Protein AF-0000000077181095 (afdb_homodimer)

pLDDT: mean 89.15, std 12.85, range [38.28, 97.62]

Secondary structure (DSSP, 8-state):
-HHHHHHHHHHHHHHHHHHHSPSSPPHHHHHHHHHHHHSS---TTTTT-SSHHHHHHHHT-GGGT--/-HHHHHHHHHHHHHHHHHHHSPSSPPHHHHHHHHHHHHSS---TTTTT-SSHHHHHHHTT-GGGT--

Foldseek 3Di:
DVLVVLLVVLLVLLLVVLVVDDPPDDPVVSQVVCCVVVVDGNPQVSNPHDDPVRSCVVSVRNPPHYD/DVLVVLLVVLLVLLLVVLVVDDPPDDPVCSQVVCCVVVVDGNPQVSNPHDDPVRSVVVSVRNPPHDD

Organism: Drosophila simulans (NCBI:txid7240)

InterPro domains:
  IPR025605 OST-HTH/LOTUS domain [PF12872] (10-62)
  IPR041966 LOTUS-like domain [G3DSA:3.30.420.610] (1-64)

Structure (mmCIF, N/CA/C/O backbone):
data_AF-0000000077181095-model_v1
#
loop_
_entity.id
_entity.type
_entity.pdbx_description
1 polymer GD15702
#
loop_
_atom_site.group_PDB
_atom_site.id
_atom_site.type_symbol
_atom_site.label_atom_id
_atom_site.label_alt_id
_atom_site.label_comp_id
_atom_site.label_asym_id
_atom_site.label_entity_id
_atom_site.label_seq_id
_atom_site.pdbx_PDB_ins_code
_atom_site.Cartn_x
_atom_site.Cartn_y
_atom_site.Cartn_z
_atom_site.occupancy
_atom_site.B_iso_or_equiv
_atom_site.auth_seq_id
_atom_site.auth_comp_id
_atom_site.auth_asym_id
_atom_site.auth_atom_id
_atom_site.pdbx_PDB_model_num
ATOM 1 N N . MET A 1 1 ? 16.734 13.875 -3.268 1 67.94 1 MET A N 1
ATOM 2 C CA . MET A 1 1 ? 16.359 12.562 -3.77 1 67.94 1 MET A CA 1
ATOM 3 C C . MET A 1 1 ? 15.625 11.758 -2.701 1 67.94 1 MET A C 1
ATOM 5 O O . MET A 1 1 ? 14.672 11.039 -3.004 1 67.94 1 MET A O 1
ATOM 9 N N . GLU A 1 2 ? 15.891 12.094 -1.433 1 83.94 2 GLU A N 1
ATOM 10 C CA . GLU A 1 2 ? 15.312 11.375 -0.3 1 83.94 2 GLU A CA 1
ATOM 11 C C . GLU A 1 2 ? 13.852 11.75 -0.101 1 83.94 2 GLU A C 1
ATOM 13 O O . GLU A 1 2 ? 13 10.875 0.077 1 83.94 2 GLU A O 1
ATOM 18 N N . LYS A 1 3 ? 13.625 13.094 -0.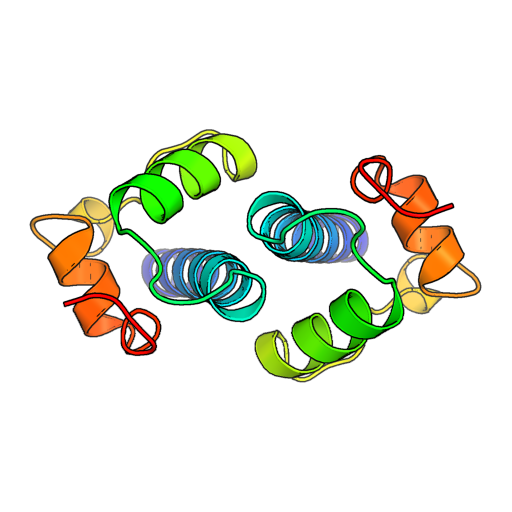422 1 89.56 3 LYS A N 1
ATOM 19 C CA . LYS A 1 3 ? 12.258 13.555 -0.204 1 89.56 3 LYS A CA 1
ATOM 20 C C . LYS A 1 3 ? 11.305 12.969 -1.238 1 89.56 3 LYS A C 1
ATOM 22 O O . LYS A 1 3 ? 10.18 12.602 -0.908 1 89.56 3 LYS A O 1
ATOM 27 N N . GLN A 1 4 ? 11.75 12.836 -2.508 1 92.38 4 GLN A N 1
ATOM 28 C CA . GLN A 1 4 ? 10.922 12.289 -3.58 1 92.38 4 GLN A CA 1
ATOM 29 C C . GLN A 1 4 ? 10.633 10.812 -3.352 1 92.38 4 GLN A C 1
ATOM 31 O O . GLN A 1 4 ? 9.539 10.328 -3.656 1 92.38 4 GLN A O 1
ATOM 36 N N . GLU A 1 5 ? 11.656 10.125 -2.787 1 93.5 5 GLU A N 1
ATOM 37 C CA . GLU A 1 5 ? 11.469 8.711 -2.486 1 93.5 5 GLU A CA 1
ATOM 38 C C . GLU A 1 5 ? 10.445 8.516 -1.371 1 93.5 5 GLU A C 1
ATOM 40 O O . GLU A 1 5 ? 9.609 7.609 -1.438 1 93.5 5 GLU A O 1
ATOM 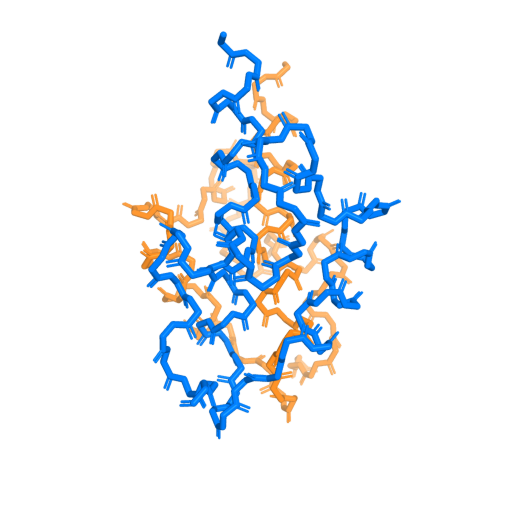45 N N . VAL A 1 6 ? 10.516 9.43 -0.385 1 94.62 6 VAL A N 1
ATOM 46 C CA . VAL A 1 6 ? 9.578 9.359 0.733 1 94.62 6 VAL A CA 1
ATOM 47 C C . VAL A 1 6 ? 8.164 9.648 0.241 1 94.62 6 VA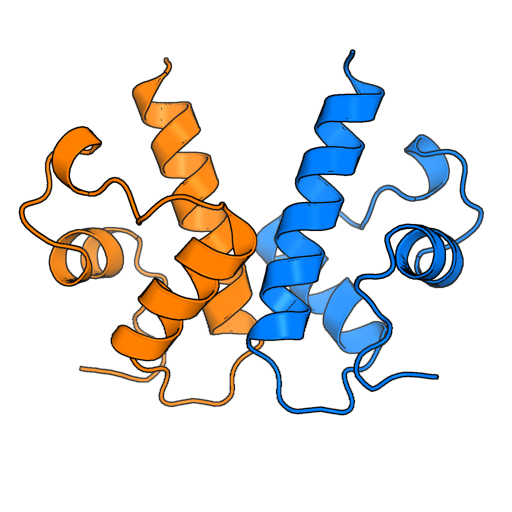L A C 1
ATOM 49 O O . VAL A 1 6 ? 7.223 8.922 0.57 1 94.62 6 VAL A O 1
ATOM 52 N N . LEU A 1 7 ? 8.016 10.688 -0.535 1 93.75 7 LEU A N 1
ATOM 53 C CA . LEU A 1 7 ? 6.707 11.039 -1.079 1 93.75 7 LEU A CA 1
ATOM 54 C C . LEU A 1 7 ? 6.141 9.898 -1.92 1 93.75 7 LEU A C 1
ATOM 56 O O . LEU A 1 7 ? 4.945 9.602 -1.846 1 93.75 7 LEU A O 1
ATOM 60 N N . GLY A 1 8 ? 7.031 9.266 -2.736 1 93.19 8 GLY A N 1
ATOM 61 C CA . GLY A 1 8 ? 6.609 8.133 -3.543 1 93.19 8 GLY A CA 1
ATOM 62 C C . GLY A 1 8 ? 6.105 6.965 -2.713 1 93.19 8 GLY A C 1
ATOM 63 O O . GLY A 1 8 ? 5.09 6.352 -3.051 1 93.19 8 GLY A O 1
ATOM 64 N N . ASN A 1 9 ? 6.82 6.734 -1.666 1 94 9 ASN A N 1
ATOM 65 C CA . ASN A 1 9 ? 6.406 5.652 -0.777 1 94 9 ASN A CA 1
ATOM 66 C C . ASN A 1 9 ? 5.07 5.957 -0.105 1 94 9 ASN A C 1
ATOM 68 O O . ASN A 1 9 ? 4.184 5.102 -0.058 1 94 9 ASN A O 1
ATOM 72 N N . VAL A 1 10 ? 4.883 7.137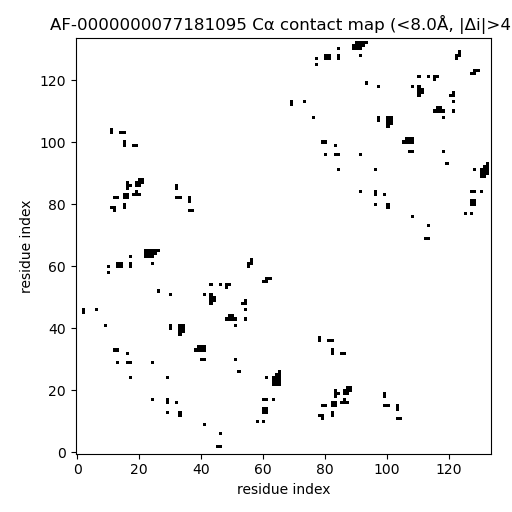 0.384 1 95.69 10 VAL A N 1
ATOM 73 C CA . VAL A 1 10 ? 3.641 7.547 1.029 1 95.69 10 VAL A CA 1
ATOM 74 C C . VAL A 1 10 ? 2.484 7.441 0.037 1 95.69 10 VAL A C 1
ATOM 76 O O . VAL A 1 10 ? 1.438 6.867 0.351 1 95.69 10 VAL A O 1
ATOM 79 N N . ALA A 1 11 ? 2.656 7.945 -1.13 1 93.44 11 ALA A N 1
ATOM 80 C CA . ALA A 1 11 ? 1.611 7.953 -2.15 1 93.44 11 ALA A CA 1
ATOM 81 C C . ALA A 1 11 ? 1.163 6.535 -2.488 1 93.44 11 ALA A C 1
ATOM 83 O O . ALA A 1 11 ? -0.035 6.266 -2.605 1 93.44 11 ALA A O 1
ATOM 84 N N . LYS A 1 12 ? 2.115 5.699 -2.586 1 93.94 12 LYS A N 1
ATOM 85 C CA . LYS A 1 12 ? 1.826 4.316 -2.963 1 93.94 12 LYS A CA 1
ATOM 86 C C . LYS A 1 12 ? 1.013 3.613 -1.882 1 93.94 12 LYS A C 1
ATOM 88 O O . LYS A 1 12 ? 0.018 2.947 -2.18 1 93.94 12 LYS A O 1
ATOM 93 N N . VAL A 1 13 ? 1.422 3.719 -0.679 1 95.81 13 VAL A N 1
ATOM 94 C CA . VAL A 1 13 ? 0.736 3.064 0.432 1 95.81 13 VAL A CA 1
ATOM 95 C C . VAL A 1 13 ? -0.674 3.633 0.574 1 95.81 13 VAL A C 1
ATOM 97 O O . VAL A 1 13 ? -1.645 2.881 0.691 1 95.81 13 VAL A O 1
ATOM 100 N N . VAL A 1 14 ? -0.779 4.941 0.494 1 95.25 14 VAL A N 1
ATOM 101 C CA . VAL A 1 14 ? -2.07 5.609 0.628 1 95.25 14 VAL A CA 1
ATOM 102 C C . VAL A 1 14 ? -2.986 5.199 -0.523 1 95.25 14 VAL A C 1
ATOM 104 O O . VAL A 1 14 ? -4.164 4.902 -0.312 1 95.25 14 VAL A O 1
ATOM 107 N N . ARG A 1 15 ? -2.453 5.09 -1.677 1 93.88 15 ARG A N 1
ATOM 108 C CA . ARG A 1 15 ? -3.236 4.656 -2.83 1 93.88 15 ARG A CA 1
ATOM 109 C C . ARG A 1 15 ? -3.762 3.238 -2.633 1 93.88 15 ARG A C 1
ATOM 111 O O . ARG A 1 15 ? -4.906 2.941 -2.975 1 93.88 15 ARG A O 1
ATOM 118 N N . ALA A 1 16 ? -2.9 2.402 -2.156 1 95.12 16 ALA A N 1
ATOM 119 C CA . ALA A 1 16 ? -3.307 1.021 -1.917 1 95.12 16 ALA A CA 1
ATOM 120 C C . ALA A 1 16 ? -4.438 0.952 -0.894 1 95.12 16 ALA A C 1
ATOM 122 O O . ALA A 1 16 ? -5.414 0.222 -1.087 1 95.12 16 ALA A O 1
ATOM 123 N N . LEU A 1 17 ? -4.387 1.785 0.2 1 95.75 17 LEU A N 1
ATOM 124 C CA . LEU A 1 17 ? -5.41 1.824 1.238 1 95.75 17 LEU A CA 1
ATOM 125 C C . LEU A 1 17 ? -6.742 2.311 0.672 1 95.75 17 LEU A C 1
ATOM 127 O O . LEU A 1 17 ? -7.797 1.755 0.987 1 95.75 17 LEU A O 1
ATOM 131 N N . ILE A 1 18 ? -6.715 3.232 -0.179 1 93.38 18 ILE A N 1
ATOM 132 C CA . ILE A 1 18 ? -7.918 3.838 -0.739 1 93.38 18 ILE A CA 1
ATOM 133 C C . ILE A 1 18 ? -8.531 2.9 -1.776 1 93.38 18 ILE A C 1
ATOM 135 O O . ILE A 1 18 ? -9.75 2.689 -1.789 1 93.38 18 ILE A O 1
ATOM 139 N N . THR A 1 19 ? -7.723 2.355 -2.586 1 93.19 19 THR A N 1
ATOM 140 C CA . THR A 1 19 ? -8.156 1.512 -3.693 1 93.19 19 THR A CA 1
ATOM 141 C C . THR A 1 19 ? -8.891 0.275 -3.176 1 93.19 19 THR A C 1
ATOM 143 O O . THR A 1 19 ? -9.859 -0.176 -3.781 1 93.19 19 THR A O 1
ATOM 146 N N . SER A 1 20 ? -8.422 -0.28 -2.061 1 92.38 20 SER A N 1
ATOM 147 C CA . SER A 1 20 ? -8.969 -1.546 -1.582 1 92.38 20 SER A CA 1
ATOM 148 C C . SER A 1 20 ? -10.156 -1.32 -0.65 1 92.38 20 SER A C 1
ATOM 150 O O . SER A 1 20 ? -10.938 -2.238 -0.4 1 92.38 20 SER A O 1
ATOM 152 N N . ALA A 1 21 ? -10.359 -0.147 -0.111 1 92 21 ALA A N 1
ATOM 153 C CA . ALA A 1 21 ? -11.398 0.159 0.867 1 92 21 ALA A CA 1
ATOM 154 C C . ALA A 1 21 ? -12.734 0.433 0.18 1 92 21 ALA A C 1
ATOM 156 O O . ALA A 1 21 ? -12.766 0.849 -0.98 1 92 21 ALA A O 1
ATOM 157 N N . LYS A 1 22 ? -13.789 0.193 0.907 1 89.5 22 LYS A N 1
ATOM 158 C CA . LYS A 1 22 ? -15.109 0.634 0.461 1 89.5 22 LYS A CA 1
ATOM 159 C C . LYS A 1 22 ? -15.312 2.123 0.724 1 89.5 22 LYS A C 1
ATOM 161 O O . LYS A 1 22 ? -15.102 2.594 1.845 1 89.5 22 LYS A O 1
ATOM 166 N N . PRO A 1 23 ? -15.734 2.752 -0.244 1 88.69 23 PRO A N 1
ATOM 167 C CA . PRO A 1 23 ? -16 4.176 -0.027 1 88.69 23 PRO A CA 1
ATOM 168 C C . PRO A 1 23 ? -17.219 4.41 0.875 1 88.69 23 PRO A C 1
ATOM 170 O O . PRO A 1 23 ? -18.156 3.615 0.87 1 88.69 23 PRO A O 1
ATOM 173 N N . PRO A 1 24 ? -17.219 5.582 1.596 1 88.69 24 PRO A N 1
ATOM 174 C CA . PRO A 1 24 ? -16.203 6.641 1.705 1 88.69 24 PRO A CA 1
ATOM 175 C C . PRO A 1 24 ? -15.047 6.262 2.619 1 88.69 24 PRO A C 1
ATOM 177 O O . PRO A 1 24 ? -15.25 5.594 3.639 1 88.69 24 PRO A O 1
ATOM 180 N N . VAL A 1 25 ? -13.898 6.605 2.27 1 91.81 25 VAL A N 1
ATOM 181 C CA . VAL A 1 25 ? -12.711 6.281 3.049 1 91.81 25 VAL A CA 1
ATOM 182 C C . VAL A 1 25 ? -12.398 7.426 4.008 1 91.81 25 VAL A C 1
ATOM 184 O O . VAL A 1 25 ? -12.266 8.578 3.59 1 91.81 25 VAL A O 1
ATOM 187 N N . GLU A 1 26 ? -12.234 7.113 5.223 1 92.38 26 GLU A N 1
ATOM 188 C CA . GLU A 1 26 ? -11.977 8.109 6.254 1 92.38 26 GLU A CA 1
ATOM 189 C C . GLU A 1 26 ? -10.484 8.391 6.402 1 92.38 26 GLU A C 1
ATOM 191 O O . GLU A 1 26 ? -9.672 7.461 6.371 1 92.38 26 GLU A O 1
ATOM 196 N N . LEU A 1 27 ? -10.219 9.656 6.68 1 93.44 27 LEU A N 1
ATOM 197 C CA . LEU A 1 27 ? -8.836 10.062 6.926 1 93.44 27 LEU A CA 1
ATOM 198 C C . LEU A 1 27 ? -8.25 9.297 8.109 1 93.44 27 LEU A C 1
ATOM 200 O O . LEU A 1 27 ? -7.109 8.82 8.039 1 93.44 27 LEU A O 1
ATOM 204 N N . ARG A 1 28 ? -9.031 9.195 9.148 1 94.88 28 ARG A N 1
ATOM 205 C CA . ARG A 1 28 ? -8.555 8.531 10.359 1 94.88 28 ARG A CA 1
ATOM 206 C C . ARG A 1 28 ? -8.133 7.098 10.07 1 94.88 28 ARG A C 1
ATOM 208 O O . ARG A 1 28 ? -7.082 6.648 10.531 1 94.88 28 ARG A O 1
ATOM 215 N N . SER A 1 29 ? -8.961 6.422 9.281 1 94.62 29 SER A N 1
ATOM 216 C CA . SER A 1 29 ? -8.633 5.039 8.953 1 94.62 29 SER A CA 1
ATOM 217 C C . SER A 1 29 ? -7.348 4.957 8.133 1 94.62 29 SER A C 1
ATOM 219 O O . SER A 1 29 ? -6.527 4.059 8.344 1 94.62 29 SER A O 1
ATOM 221 N N . ILE A 1 30 ? -7.152 5.926 7.281 1 95.5 30 ILE A N 1
ATOM 222 C CA . ILE A 1 30 ? -5.949 5.949 6.453 1 95.5 30 ILE A CA 1
ATOM 223 C C . ILE A 1 30 ? -4.719 6.145 7.336 1 95.5 30 ILE A C 1
ATOM 225 O O . ILE A 1 30 ? -3.729 5.422 7.199 1 95.5 30 ILE A O 1
ATOM 229 N N . VAL A 1 31 ? -4.832 7.043 8.211 1 96.25 31 VAL A N 1
ATOM 230 C CA . VAL A 1 31 ? -3.713 7.391 9.078 1 96.25 31 VAL A CA 1
ATOM 231 C C . VAL A 1 31 ? -3.379 6.207 9.992 1 96.25 31 VAL A C 1
ATOM 233 O O . VAL A 1 31 ? -2.213 5.828 10.125 1 96.25 31 VAL A O 1
ATOM 236 N N . GLU A 1 32 ? -4.379 5.637 10.586 1 96.94 32 GLU A N 1
ATOM 237 C CA . GLU A 1 32 ? -4.18 4.504 11.484 1 96.94 32 GLU A CA 1
ATOM 238 C C . GLU A 1 32 ? -3.613 3.301 10.742 1 96.94 32 GLU A C 1
ATOM 240 O O . GLU A 1 32 ? -2.67 2.66 11.211 1 96.94 32 GLU A O 1
ATOM 245 N N . ASP A 1 33 ? -4.203 2.992 9.578 1 95.88 33 ASP A N 1
ATOM 246 C CA . ASP A 1 33 ? -3.732 1.859 8.789 1 95.88 33 ASP A CA 1
ATOM 247 C C . ASP A 1 33 ? -2.297 2.076 8.312 1 95.88 33 ASP A C 1
ATOM 249 O O . ASP A 1 33 ? -1.491 1.144 8.305 1 95.88 33 ASP A O 1
ATOM 253 N N . TYR A 1 34 ? -1.941 3.312 7.945 1 97.19 34 TYR A N 1
ATOM 254 C CA . TYR A 1 34 ? -0.58 3.631 7.535 1 97.19 34 TYR A CA 1
ATOM 255 C C . TYR A 1 34 ? 0.409 3.359 8.664 1 97.19 34 TYR A C 1
ATOM 257 O O . TYR A 1 34 ? 1.46 2.752 8.445 1 97.19 34 TYR A O 1
ATOM 265 N N . MET A 1 35 ? 0.104 3.789 9.852 1 97.44 35 MET A N 1
ATOM 266 C CA . MET A 1 35 ? 0.956 3.557 11.008 1 97.44 35 MET A CA 1
ATOM 267 C C . MET A 1 35 ? 1.135 2.064 11.266 1 97.44 35 MET A C 1
ATOM 269 O O . MET A 1 35 ? 2.236 1.61 11.578 1 97.44 35 MET A O 1
ATOM 273 N N . GLU A 1 36 ? 0.092 1.33 11.156 1 94.31 36 GLU A N 1
ATOM 274 C CA . GLU A 1 36 ? 0.156 -0.116 11.344 1 94.31 36 GLU A CA 1
ATOM 275 C C . GLU A 1 36 ? 1.08 -0.766 10.32 1 94.31 36 GLU A C 1
ATOM 277 O O . GLU A 1 36 ? 1.843 -1.676 10.648 1 94.31 36 GLU A O 1
ATOM 282 N N . ILE A 1 37 ? 1.051 -0.276 9.078 1 93.94 37 ILE A N 1
ATOM 283 C CA . ILE A 1 37 ? 1.791 -0.866 7.969 1 93.94 37 ILE A CA 1
ATOM 284 C C . ILE A 1 37 ? 3.252 -0.428 8.031 1 93.94 37 ILE A C 1
ATOM 286 O O . ILE A 1 37 ? 4.16 -1.255 7.918 1 93.94 37 ILE A O 1
ATOM 290 N N . GLU A 1 38 ? 3.473 0.85 8.234 1 95.69 38 GLU A N 1
ATOM 291 C CA . GLU A 1 38 ? 4.801 1.439 8.109 1 95.69 38 GLU A CA 1
ATOM 292 C C . GLU A 1 38 ? 5.527 1.465 9.453 1 95.69 38 GLU A C 1
ATOM 294 O O . GLU A 1 38 ? 6.754 1.557 9.5 1 95.69 38 GLU A O 1
ATOM 299 N N . GLY A 1 39 ? 4.773 1.413 10.5 1 95.81 39 GLY A N 1
ATOM 300 C CA . GLY A 1 39 ? 5.363 1.539 11.82 1 95.81 39 GLY A CA 1
ATOM 301 C C . GLY A 1 39 ? 5.664 2.977 12.203 1 95.81 39 GLY A C 1
ATOM 302 O O . GLY A 1 39 ? 6.258 3.232 13.258 1 95.81 39 GLY A O 1
ATOM 303 N N . GLU A 1 40 ? 5.422 3.889 11.328 1 96.75 40 GLU A N 1
ATOM 304 C CA . GLU A 1 40 ? 5.566 5.324 11.547 1 96.75 40 GLU A CA 1
ATOM 305 C C . GLU A 1 40 ? 4.359 6.09 11.008 1 96.75 40 GLU A C 1
ATOM 307 O O . GLU A 1 40 ? 3.635 5.59 10.148 1 96.75 40 GLU A O 1
ATOM 312 N N . THR A 1 41 ? 4.152 7.289 11.531 1 97.31 41 THR A N 1
ATOM 313 C CA . THR A 1 41 ? 3.076 8.141 11.031 1 97.31 41 THR A CA 1
ATOM 314 C C . THR A 1 41 ? 3.422 8.695 9.656 1 97.31 41 THR A C 1
ATOM 316 O O . THR A 1 41 ? 4.586 8.695 9.25 1 97.31 41 THR A O 1
ATOM 319 N N . ILE A 1 42 ? 2.396 9.062 8.922 1 97.5 42 ILE A N 1
ATOM 320 C CA . ILE A 1 42 ? 2.619 9.773 7.672 1 97.5 42 ILE A CA 1
ATOM 321 C C . ILE A 1 42 ? 3.504 11 7.918 1 97.5 42 ILE A C 1
ATOM 323 O O . ILE A 1 42 ? 3.174 11.852 8.742 1 97.5 42 ILE A O 1
ATOM 327 N N . PRO A 1 43 ? 4.594 11.062 7.234 1 97.62 43 PRO A N 1
ATOM 328 C CA . PRO A 1 43 ? 5.547 12.141 7.508 1 97.62 43 PRO A CA 1
ATOM 329 C C . PRO A 1 43 ? 5.199 13.438 6.785 1 97.62 43 PRO A C 1
ATOM 331 O O . PRO A 1 43 ? 6 13.945 5.996 1 97.62 43 PRO A O 1
ATOM 334 N N . PHE A 1 44 ? 4.109 13.977 7.055 1 97.06 44 PHE A N 1
ATOM 335 C CA . PHE A 1 44 ? 3.617 15.133 6.32 1 97.06 44 PHE A CA 1
ATOM 336 C C . PHE A 1 44 ? 4.523 16.344 6.543 1 97.06 44 PHE A C 1
ATOM 338 O O . PHE A 1 44 ? 4.758 17.125 5.621 1 97.06 44 PHE A O 1
ATOM 345 N N . ARG A 1 45 ? 5.18 16.484 7.762 1 96.69 45 ARG A N 1
ATOM 346 C CA . ARG A 1 45 ? 6.043 17.641 8.016 1 96.69 45 ARG A CA 1
ATOM 347 C C . ARG A 1 45 ? 7.316 17.562 7.172 1 96.69 45 ARG A C 1
ATOM 349 O O . ARG A 1 45 ? 7.738 18.547 6.578 1 96.69 45 ARG A O 1
ATOM 356 N N . ARG A 1 46 ? 7.73 16.391 7.125 1 96 46 ARG A N 1
ATOM 357 C CA . ARG A 1 46 ? 8.938 16.172 6.34 1 96 46 ARG A CA 1
ATOM 358 C C . ARG A 1 46 ? 8.695 16.469 4.863 1 96 46 ARG A C 1
ATOM 360 O O . ARG A 1 46 ? 9.625 16.781 4.125 1 96 46 ARG A O 1
ATOM 367 N N . LEU A 1 47 ? 7.539 16.469 4.5 1 95.5 47 LEU A N 1
ATOM 368 C CA . LEU A 1 47 ? 7.176 16.672 3.1 1 95.5 47 LEU A CA 1
ATOM 369 C C . LEU A 1 47 ? 6.66 18.094 2.869 1 95.5 47 LEU A C 1
ATOM 371 O O . LEU A 1 47 ? 6.238 18.422 1.761 1 95.5 47 LEU A O 1
ATOM 375 N N . GLY A 1 48 ? 6.648 18.859 3.877 1 95.12 48 GLY A N 1
ATOM 376 C CA . GLY A 1 48 ? 6.352 20.281 3.736 1 95.12 48 GLY A CA 1
ATOM 377 C C . GLY A 1 48 ? 4.879 20.609 3.918 1 95.12 48 GLY A C 1
ATOM 378 O O . GLY A 1 48 ? 4.402 21.641 3.441 1 95.12 48 GLY A O 1
ATOM 379 N N . HIS A 1 49 ? 4.121 19.734 4.469 1 96.75 49 HIS A N 1
ATOM 380 C CA . HIS A 1 49 ? 2.701 19.953 4.723 1 96.75 49 HIS A CA 1
ATOM 381 C C . HIS A 1 49 ? 2.432 20.141 6.211 1 96.75 49 HIS A C 1
ATOM 383 O O . HIS A 1 49 ? 3.225 19.703 7.051 1 96.75 49 HIS A O 1
ATOM 389 N N . SER A 1 50 ? 1.278 20.719 6.512 1 96.88 50 SER A N 1
ATOM 390 C CA . SER A 1 50 ? 0.966 21.047 7.895 1 96.88 50 SER A CA 1
ATOM 391 C C . SER A 1 50 ? 0.27 19.891 8.602 1 96.88 50 SER A C 1
ATOM 393 O O . SER A 1 50 ? 0.264 19.828 9.836 1 96.88 50 SER A O 1
ATOM 395 N N . ASN A 1 51 ? -0.462 19.031 7.816 1 96.62 51 ASN A N 1
ATOM 396 C CA . ASN A 1 51 ? -1.16 17.859 8.359 1 96.62 51 ASN A CA 1
ATOM 397 C C . ASN A 1 51 ? -1.404 16.797 7.289 1 96.62 51 ASN A C 1
ATOM 399 O O . ASN A 1 51 ? -1.136 17.031 6.109 1 96.62 51 ASN A O 1
ATOM 403 N N . ASP A 1 52 ? -1.851 15.633 7.754 1 95.5 52 ASP A N 1
ATOM 404 C CA . ASP A 1 52 ? -2.109 14.5 6.863 1 95.5 52 ASP A CA 1
ATOM 405 C C . ASP A 1 52 ? -3.1 14.883 5.766 1 95.5 52 ASP A C 1
ATOM 407 O O . ASP A 1 52 ? -2.932 14.5 4.609 1 95.5 52 ASP A O 1
ATOM 411 N N . GLN A 1 53 ? -4.16 15.578 6.238 1 93.56 53 GLN A N 1
ATOM 412 C CA . GLN A 1 53 ? -5.211 15.922 5.285 1 93.56 53 GLN A CA 1
ATOM 413 C C . GLN A 1 53 ? -4.656 16.734 4.125 1 93.56 53 GLN A C 1
ATOM 415 O O . GLN A 1 53 ? -4.98 16.484 2.965 1 93.56 53 GLN A O 1
ATOM 420 N N . GLU A 1 54 ? -3.857 17.75 4.426 1 93.88 54 GLU A N 1
ATOM 421 C CA . GLU A 1 54 ? -3.242 18.578 3.402 1 93.88 54 GLU A CA 1
ATOM 422 C C . GLU A 1 54 ? -2.371 17.766 2.459 1 93.88 54 GLU A C 1
ATOM 424 O O . GLU A 1 54 ? -2.439 17.922 1.239 1 93.88 54 GLU A O 1
ATOM 429 N N . LEU A 1 55 ? -1.534 16.953 3.004 1 94.06 55 LEU A N 1
ATOM 430 C CA . LEU A 1 55 ? -0.68 16.094 2.189 1 94.06 55 LEU A CA 1
ATOM 431 C C . LEU A 1 55 ? -1.515 15.219 1.255 1 94.06 55 LEU A C 1
ATOM 433 O O . LEU A 1 55 ? -1.23 15.133 0.058 1 94.06 55 LEU A O 1
ATOM 437 N N . LEU A 1 56 ? -2.584 14.57 1.824 1 92.19 56 LEU A N 1
ATOM 438 C CA . LEU A 1 56 ? -3.398 13.625 1.069 1 92.19 56 LEU A CA 1
ATOM 439 C C . LEU A 1 56 ? -4.172 14.328 -0.038 1 92.19 56 LEU A C 1
ATOM 441 O O . LEU A 1 56 ? -4.348 13.781 -1.127 1 92.19 56 LEU A O 1
ATOM 445 N N . LYS A 1 57 ? -4.574 15.492 0.185 1 88.44 57 LYS A N 1
ATOM 446 C CA . LYS A 1 57 ? -5.238 16.297 -0.842 1 88.44 57 LYS A CA 1
ATOM 447 C C . LYS A 1 57 ? -4.285 16.625 -1.987 1 88.44 57 LYS A C 1
ATOM 449 O O . LYS A 1 57 ? -4.688 16.625 -3.152 1 88.44 57 LYS A O 1
ATOM 454 N N . ASP A 1 58 ? -3.076 16.781 -1.594 1 87.25 58 ASP A N 1
ATOM 455 C CA . ASP A 1 58 ? -2.059 17.156 -2.576 1 87.25 58 ASP A CA 1
ATOM 456 C C . ASP A 1 58 ? -1.699 15.961 -3.461 1 87.25 58 ASP A C 1
ATOM 458 O O . ASP A 1 58 ? -1.309 16.141 -4.617 1 87.25 58 ASP A O 1
ATOM 462 N N . THR A 1 59 ? -1.82 14.68 -2.973 1 82.25 59 THR A N 1
ATOM 463 C CA . THR A 1 59 ? -1.459 13.484 -3.717 1 82.25 59 THR A CA 1
ATOM 464 C C . THR A 1 59 ? -2.59 13.062 -4.652 1 82.25 59 THR A C 1
ATOM 466 O O . THR A 1 59 ? -2.422 12.164 -5.477 1 82.25 59 THR A O 1
ATOM 469 N N . ASN A 1 60 ? -3.846 13.742 -4.68 1 75.81 60 ASN A N 1
ATOM 470 C CA . ASN A 1 60 ? -5.02 13.438 -5.488 1 75.81 60 ASN A CA 1
ATOM 471 C C . ASN A 1 60 ? -5.512 12.016 -5.246 1 75.81 60 ASN A C 1
ATOM 473 O O . ASN A 1 60 ? -6.316 11.492 -6.016 1 75.81 60 ASN A O 1
ATOM 477 N N . GLN A 1 61 ? -5.031 11.336 -4.359 1 71.56 61 GLN A N 1
ATOM 478 C CA . GLN A 1 61 ? -5.371 9.938 -4.102 1 71.56 61 GLN A CA 1
ATOM 479 C C . GLN A 1 61 ? -6.547 9.828 -3.137 1 71.56 61 GLN A C 1
ATOM 481 O O . GLN A 1 61 ? -7.246 8.812 -3.117 1 71.56 61 GLN A O 1
ATOM 486 N N . PHE A 1 62 ? -6.742 10.773 -2.334 1 71.62 62 PHE A N 1
ATOM 487 C CA . PHE A 1 62 ? -7.762 10.781 -1.293 1 71.62 62 PHE A CA 1
ATOM 488 C C . PHE A 1 62 ? -9.094 11.289 -1.841 1 71.62 62 PHE A C 1
ATOM 490 O O . PHE A 1 62 ? -10.102 11.273 -1.139 1 71.62 62 PHE A O 1
ATOM 497 N N . ASN A 1 63 ? -9.289 11.5 -3.143 1 61.09 63 ASN A N 1
ATOM 498 C CA . ASN A 1 63 ? -10.531 12.062 -3.67 1 61.09 63 ASN A CA 1
ATOM 499 C C . ASN A 1 63 ? -11.633 11.008 -3.73 1 61.09 63 ASN A C 1
ATOM 501 O O . ASN A 1 63 ? -12.75 11.297 -4.168 1 61.09 63 ASN A O 1
ATOM 505 N N . SER A 1 64 ? -11.453 9.781 -3.748 1 54.25 64 SER A N 1
ATOM 506 C CA . SER A 1 64 ? -12.57 8.922 -4.129 1 54.25 64 SER A CA 1
ATOM 507 C C . SER A 1 64 ? -13.734 9.062 -3.15 1 54.25 64 SER A C 1
ATOM 509 O O . SER A 1 64 ? -14.859 8.664 -3.453 1 54.25 64 SER A O 1
ATOM 511 N N . GLY A 1 65 ? -13.773 9.273 -1.816 1 51.38 65 GLY A N 1
ATOM 512 C CA . GLY A 1 65 ? -14.969 9.352 -0.997 1 51.38 65 GLY A CA 1
ATOM 513 C C . GLY A 1 65 ? -14.891 10.43 0.067 1 51.38 65 GLY A C 1
ATOM 514 O O . GLY A 1 65 ? -15.805 10.57 0.885 1 51.38 65 GLY A O 1
ATOM 515 N N . GLY A 1 66 ? -13.898 10.852 0.412 1 47.22 66 GLY A N 1
ATOM 516 C CA . GLY A 1 66 ? -13.828 11.539 1.694 1 47.22 66 GLY A CA 1
ATOM 517 C C . GLY A 1 66 ? -14.57 12.859 1.708 1 47.22 66 GLY A C 1
ATOM 518 O O . GLY A 1 66 ? -15.617 12.984 2.34 1 47.22 66 GLY A O 1
ATOM 519 N N . VAL A 1 67 ? -13.945 13.961 1.363 1 38.66 67 VAL A N 1
ATOM 520 C CA . VAL A 1 67 ? -14.492 15.188 1.935 1 38.66 67 VAL A CA 1
ATOM 521 C C . VAL A 1 67 ? -15.82 15.523 1.26 1 38.66 67 VAL A C 1
ATOM 523 O O . VAL A 1 67 ? -16.047 15.141 0.108 1 38.66 67 VAL A O 1
ATOM 526 N N . MET B 1 1 ? 20.609 -7.211 -2.77 1 67.81 1 MET B N 1
ATOM 527 C CA . MET B 1 1 ? 20 -6.051 -2.127 1 67.81 1 MET B CA 1
ATOM 528 C C . MET B 1 1 ? 18.75 -5.609 -2.883 1 67.81 1 MET B C 1
ATOM 530 O O . MET B 1 1 ? 17.75 -5.227 -2.271 1 67.81 1 MET B O 1
ATOM 534 N N . GLU B 1 2 ? 18.688 -5.887 -4.145 1 83.19 2 GLU B N 1
ATOM 535 C CA . GLU B 1 2 ? 17.594 -5.473 -5.012 1 83.19 2 GLU B CA 1
ATOM 536 C C . GLU B 1 2 ? 16.344 -6.328 -4.781 1 83.19 2 GLU B C 1
ATOM 538 O O . GLU B 1 2 ? 15.234 -5.805 -4.652 1 83.19 2 GLU B O 1
ATOM 543 N N . LYS B 1 3 ? 16.719 -7.68 -4.48 1 89 3 LYS B N 1
ATOM 544 C CA . LYS B 1 3 ? 15.586 -8.586 -4.301 1 89 3 LYS B CA 1
ATOM 545 C C . LYS B 1 3 ? 14.852 -8.297 -2.998 1 89 3 LYS B C 1
ATOM 547 O O . LYS B 1 3 ? 13.617 -8.336 -2.953 1 89 3 LYS B O 1
ATOM 552 N N . GLN B 1 4 ? 15.57 -7.984 -1.914 1 92 4 GLN B N 1
ATOM 553 C CA . GLN B 1 4 ? 14.977 -7.691 -0.615 1 92 4 GLN B CA 1
ATOM 554 C C . GLN B 1 4 ? 14.148 -6.41 -0.667 1 92 4 GLN B C 1
ATOM 556 O O . GLN B 1 4 ? 13.102 -6.32 -0.023 1 92 4 GLN B O 1
ATOM 561 N N . GLU B 1 5 ? 14.656 -5.441 -1.474 1 93.44 5 GLU B N 1
ATOM 562 C CA . GLU B 1 5 ? 13.914 -4.191 -1.63 1 93.44 5 GLU B CA 1
ATOM 563 C C . GLU B 1 5 ? 12.602 -4.418 -2.375 1 93.44 5 GLU B C 1
ATOM 565 O O . GLU B 1 5 ? 11.57 -3.846 -2.014 1 93.44 5 GLU B O 1
ATOM 570 N N . VAL B 1 6 ? 12.688 -5.301 -3.377 1 94.38 6 VAL B N 1
ATOM 571 C CA . VAL B 1 6 ? 11.492 -5.617 -4.16 1 94.38 6 VAL B CA 1
ATOM 572 C C . VAL B 1 6 ? 10.477 -6.344 -3.281 1 94.38 6 VAL B C 1
ATOM 574 O O . VAL B 1 6 ? 9.297 -6 -3.277 1 94.38 6 VAL B O 1
ATOM 577 N N . LEU B 1 7 ? 10.93 -7.324 -2.553 1 93.5 7 LEU B N 1
ATOM 578 C CA . LEU B 1 7 ? 10.055 -8.07 -1.66 1 93.5 7 LEU B CA 1
ATOM 579 C C . LEU B 1 7 ? 9.406 -7.148 -0.632 1 93.5 7 LEU B C 1
ATOM 581 O O . LEU B 1 7 ? 8.219 -7.277 -0.33 1 93.5 7 LEU B O 1
ATOM 585 N N . GLY B 1 8 ? 10.234 -6.199 -0.081 1 92.88 8 GLY B N 1
ATOM 586 C CA . GLY B 1 8 ? 9.711 -5.23 0.869 1 92.88 8 GLY B CA 1
ATOM 587 C C . GLY B 1 8 ? 8.609 -4.355 0.288 1 92.88 8 GLY B C 1
ATOM 588 O O . GLY B 1 8 ? 7.594 -4.109 0.941 1 92.88 8 GLY B O 1
ATOM 589 N N . ASN B 1 9 ? 8.844 -3.955 -0.906 1 93.94 9 ASN B N 1
ATOM 590 C CA . ASN B 1 9 ? 7.844 -3.133 -1.576 1 93.94 9 ASN B CA 1
ATOM 591 C C . ASN B 1 9 ? 6.559 -3.914 -1.836 1 93.94 9 ASN B C 1
ATOM 593 O O . ASN B 1 9 ? 5.461 -3.418 -1.573 1 93.94 9 ASN B O 1
ATOM 597 N N . VAL B 1 10 ? 6.656 -5.109 -2.311 1 95.38 10 VAL B N 1
ATOM 598 C CA . VAL B 1 10 ? 5.5 -5.957 -2.574 1 95.38 10 VAL B CA 1
ATOM 599 C C . VAL B 1 10 ? 4.73 -6.199 -1.279 1 95.38 10 VAL B C 1
ATOM 601 O O . VAL B 1 10 ? 3.508 -6.035 -1.235 1 95.38 10 VAL B O 1
ATOM 604 N N . ALA B 1 11 ? 5.406 -6.551 -0.24 1 93.12 11 ALA B N 1
ATOM 605 C CA . ALA B 1 11 ? 4.781 -6.859 1.045 1 93.12 11 ALA B CA 1
ATOM 606 C C . ALA B 1 11 ? 3.996 -5.664 1.574 1 93.12 11 ALA B C 1
ATOM 608 O O . ALA B 1 11 ? 2.869 -5.816 2.053 1 93.12 11 ALA B O 1
ATOM 609 N N . LYS B 1 12 ? 4.582 -4.543 1.428 1 93.81 12 LYS B N 1
ATOM 610 C CA . LYS B 1 12 ? 3.961 -3.328 1.945 1 93.81 12 LYS B CA 1
ATOM 611 C C . LYS B 1 12 ? 2.676 -3.002 1.189 1 93.81 12 LYS B C 1
ATOM 613 O O . LYS B 1 12 ? 1.65 -2.699 1.802 1 93.81 12 LYS B O 1
ATOM 618 N N . VAL B 1 13 ? 2.727 -3.025 -0.083 1 95.69 13 VAL B N 1
ATOM 619 C CA . VAL B 1 13 ? 1.564 -2.709 -0.904 1 95.69 13 VAL B CA 1
ATOM 620 C C . VAL B 1 13 ? 0.458 -3.73 -0.652 1 95.69 13 VAL B C 1
ATOM 622 O O . VAL B 1 13 ? -0.7 -3.363 -0.444 1 95.69 13 VAL B O 1
ATOM 625 N N . VAL B 1 14 ? 0.841 -4.992 -0.613 1 94.94 14 VAL B N 1
ATOM 626 C CA . VAL B 1 14 ? -0.12 -6.066 -0.388 1 94.94 14 VAL B CA 1
ATOM 627 C C . VAL B 1 14 ? -0.736 -5.926 1.002 1 94.94 14 VAL B C 1
ATOM 629 O O . VAL B 1 14 ? -1.951 -6.062 1.165 1 94.94 14 VAL B O 1
ATOM 632 N N . ARG B 1 15 ? 0.034 -5.578 1.945 1 93.81 15 ARG B N 1
ATOM 633 C CA . ARG B 1 15 ? -0.469 -5.367 3.299 1 93.81 15 ARG B CA 1
ATOM 634 C C . ARG B 1 15 ? -1.479 -4.227 3.338 1 93.81 15 ARG B C 1
ATOM 636 O O . ARG B 1 15 ? -2.502 -4.316 4.02 1 93.81 15 ARG B O 1
ATOM 643 N N . ALA B 1 16 ? -1.137 -3.168 2.676 1 95.06 16 ALA B N 1
ATOM 644 C CA . ALA B 1 16 ? -2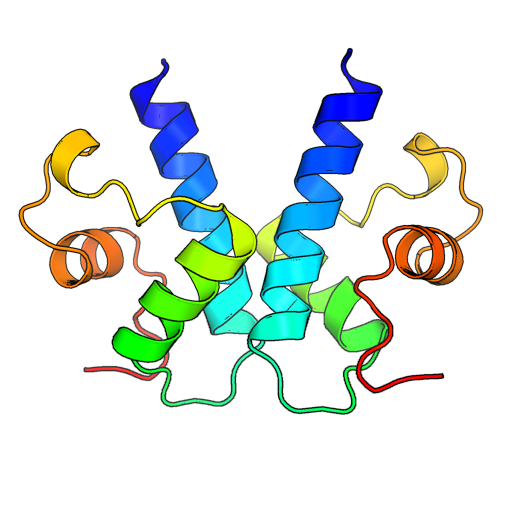.041 -2.021 2.639 1 95.06 16 ALA B CA 1
ATOM 645 C C . ALA B 1 16 ? -3.377 -2.396 2.006 1 95.06 16 ALA B C 1
ATOM 647 O O . ALA B 1 16 ? -4.438 -2.025 2.516 1 95.06 16 ALA B O 1
ATOM 648 N N . LEU B 1 17 ? -3.371 -3.223 0.907 1 95.62 17 LEU B N 1
ATOM 649 C CA . LEU B 1 17 ? -4.578 -3.664 0.221 1 95.62 17 LEU B CA 1
ATOM 650 C C . LEU B 1 17 ? -5.43 -4.543 1.131 1 95.62 17 LEU B C 1
ATOM 652 O O . LEU B 1 17 ? -6.656 -4.398 1.175 1 95.62 17 LEU B O 1
ATOM 656 N N . ILE B 1 18 ? -4.844 -5.363 1.896 1 93.19 18 ILE B N 1
ATOM 657 C CA . ILE B 1 18 ? -5.547 -6.309 2.758 1 93.19 18 ILE B CA 1
ATOM 658 C C . ILE B 1 18 ? -6.105 -5.582 3.977 1 93.19 18 ILE B C 1
ATOM 660 O O . ILE B 1 18 ? -7.258 -5.793 4.363 1 93.19 18 ILE B O 1
ATOM 664 N N . THR B 1 19 ? -5.332 -4.75 4.527 1 93.19 19 THR B N 1
ATOM 665 C CA . THR B 1 19 ? -5.68 -4.035 5.754 1 93.19 19 THR B CA 1
ATOM 666 C C . THR B 1 19 ? -6.902 -3.148 5.535 1 93.19 19 THR B C 1
ATOM 668 O O . THR B 1 19 ? -7.75 -3.021 6.422 1 93.19 19 THR B O 1
ATOM 671 N N . SER B 1 20 ? -6.992 -2.537 4.367 1 92.38 20 SER B N 1
ATOM 672 C CA . SER B 1 20 ? -8.047 -1.559 4.129 1 92.38 20 SER B CA 1
ATOM 673 C C . SER B 1 20 ? -9.312 -2.225 3.592 1 92.38 20 SER B C 1
ATOM 675 O O . SER B 1 20 ? -10.391 -1.64 3.637 1 92.38 20 SER B O 1
ATOM 677 N N . ALA B 1 21 ? -9.266 -3.42 3.082 1 91.88 21 ALA B N 1
ATOM 678 C CA . ALA B 1 21 ? -10.383 -4.113 2.449 1 91.88 21 ALA B CA 1
ATOM 679 C C . ALA B 1 21 ? -11.273 -4.789 3.49 1 91.88 21 ALA B C 1
ATOM 681 O O . ALA B 1 21 ? -10.812 -5.125 4.582 1 91.88 21 ALA B O 1
ATOM 682 N N . LYS B 1 22 ? -12.516 -4.965 3.123 1 89.5 22 LYS B N 1
ATOM 683 C CA . LYS B 1 22 ? -13.406 -5.797 3.922 1 89.5 22 LYS B CA 1
ATOM 684 C C . LYS B 1 22 ? -13.156 -7.281 3.654 1 89.5 22 LYS B C 1
ATOM 686 O O . LYS B 1 22 ? -13.156 -7.715 2.5 1 89.5 22 LYS B O 1
ATOM 691 N N . PRO B 1 23 ? -13.047 -7.961 4.664 1 88.56 23 PRO B N 1
ATOM 692 C CA . PRO B 1 23 ? -12.883 -9.406 4.469 1 88.56 23 PRO B CA 1
ATOM 693 C C . PRO B 1 23 ? -14.148 -10.078 3.951 1 88.56 23 PRO B C 1
ATOM 695 O O . PRO B 1 23 ? -15.258 -9.648 4.277 1 88.56 23 PRO B O 1
ATOM 698 N N . PRO B 1 24 ? -13.953 -11.234 3.176 1 88.31 24 PRO B N 1
ATOM 699 C CA . PRO B 1 24 ? -12.727 -11.898 2.721 1 88.31 24 PRO B CA 1
ATOM 700 C C . PRO B 1 24 ? -12.086 -11.195 1.527 1 88.31 24 PRO B C 1
ATOM 702 O O . PRO B 1 24 ? -12.789 -10.688 0.65 1 88.31 24 PRO B O 1
ATOM 705 N N . VAL B 1 25 ? -10.844 -11.102 1.52 1 91.5 25 VAL B N 1
ATOM 706 C CA . VAL B 1 25 ? -10.117 -10.438 0.444 1 91.5 25 VAL B CA 1
ATOM 707 C C . VAL B 1 25 ? -9.727 -11.453 -0.623 1 91.5 25 VAL B C 1
ATOM 709 O O . VAL B 1 25 ? -9.086 -12.461 -0.321 1 91.5 25 VAL B O 1
ATOM 712 N N . GLU B 1 26 ? -10.047 -11.172 -1.797 1 92.12 26 GLU B N 1
ATOM 713 C CA . GLU B 1 26 ? -9.789 -12.086 -2.908 1 92.12 26 GLU B CA 1
ATOM 714 C C . GLU B 1 26 ? -8.414 -11.836 -3.516 1 92.12 26 GLU B C 1
ATOM 716 O O . GLU B 1 26 ? -7.992 -10.688 -3.672 1 92.12 26 GLU B O 1
ATOM 721 N N . LEU B 1 27 ? -7.836 -12.953 -3.949 1 93.12 27 LEU 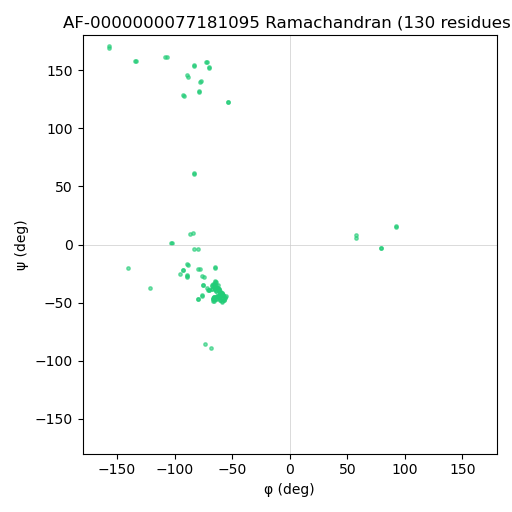B N 1
ATOM 722 C CA . LEU B 1 27 ? -6.543 -12.875 -4.621 1 93.12 27 LEU B CA 1
ATOM 723 C C . LEU B 1 27 ? -6.637 -12.016 -5.879 1 93.12 27 LEU B C 1
ATOM 725 O O . LEU B 1 27 ? -5.762 -11.188 -6.133 1 93.12 27 LEU B O 1
ATOM 729 N N . ARG B 1 28 ? -7.68 -12.242 -6.633 1 94.69 28 ARG B N 1
ATOM 730 C CA . ARG B 1 28 ? -7.844 -11.523 -7.895 1 94.69 28 ARG B CA 1
ATOM 731 C C . ARG B 1 28 ? -7.863 -10.016 -7.664 1 94.69 28 ARG B C 1
ATOM 733 O O . ARG B 1 28 ? -7.211 -9.258 -8.391 1 94.69 28 ARG B O 1
ATOM 740 N N . SER B 1 29 ? -8.602 -9.617 -6.617 1 94.5 29 SER B N 1
ATOM 741 C CA . SER B 1 29 ? -8.68 -8.188 -6.324 1 94.5 29 SER B CA 1
ATOM 742 C C . SER B 1 29 ? -7.316 -7.625 -5.926 1 94.5 29 SER B C 1
ATOM 744 O O . SER B 1 29 ? -6.953 -6.52 -6.324 1 94.5 29 SER B O 1
ATOM 746 N N . ILE B 1 30 ? -6.555 -8.43 -5.242 1 95.25 30 ILE B N 1
ATOM 747 C CA . ILE B 1 30 ? -5.23 -8 -4.809 1 95.25 30 ILE B CA 1
ATOM 748 C C . ILE B 1 30 ? -4.328 -7.812 -6.023 1 95.25 30 ILE B C 1
ATOM 750 O O . ILE B 1 30 ? -3.648 -6.789 -6.148 1 95.25 30 ILE B O 1
ATOM 754 N N . VAL B 1 31 ? -4.383 -8.742 -6.863 1 96.06 31 VAL B N 1
ATOM 755 C CA . VAL B 1 31 ? -3.523 -8.734 -8.039 1 96.06 31 VAL B CA 1
ATOM 756 C C . VAL B 1 31 ? -3.9 -7.562 -8.945 1 96.06 31 VAL B C 1
ATOM 758 O O . VAL B 1 31 ? -3.029 -6.82 -9.406 1 96.06 31 VAL B O 1
ATOM 761 N N . GLU B 1 32 ? -5.164 -7.398 -9.18 1 96.88 32 GLU B N 1
ATOM 762 C CA . GLU B 1 32 ? -5.637 -6.316 -10.039 1 96.88 32 GLU B CA 1
ATOM 763 C C . GLU B 1 32 ? -5.316 -4.953 -9.43 1 96.88 32 GLU B C 1
ATOM 765 O O . GLU B 1 32 ? -4.832 -4.059 -10.125 1 96.88 32 GLU B O 1
ATOM 770 N N . ASP B 1 33 ? -5.605 -4.805 -8.133 1 95.75 33 ASP B N 1
ATOM 771 C CA . ASP B 1 33 ? -5.336 -3.539 -7.453 1 95.75 33 ASP B CA 1
ATOM 772 C C . ASP B 1 33 ? -3.838 -3.232 -7.445 1 95.75 33 ASP B C 1
ATOM 774 O O . ASP B 1 33 ? -3.436 -2.082 -7.629 1 95.75 33 ASP B O 1
ATOM 778 N N . TYR B 1 34 ? -2.992 -4.254 -7.277 1 97.06 34 TYR B N 1
ATOM 779 C CA . TYR B 1 34 ? -1.545 -4.07 -7.309 1 97.06 34 TYR B CA 1
ATOM 780 C C . TYR B 1 34 ? -1.089 -3.541 -8.664 1 97.06 34 TYR B C 1
ATOM 782 O O . TYR B 1 34 ? -0.29 -2.604 -8.734 1 97.06 34 TYR B O 1
ATOM 790 N N . MET B 1 35 ? -1.582 -4.105 -9.719 1 97.31 35 MET B N 1
ATOM 791 C CA . MET B 1 35 ? -1.247 -3.66 -11.07 1 97.31 35 MET B CA 1
ATOM 792 C C . MET B 1 35 ? -1.67 -2.211 -11.281 1 97.31 35 MET B C 1
ATOM 794 O O . MET B 1 35 ? -0.933 -1.427 -11.883 1 97.31 35 MET B O 1
ATOM 798 N N . GLU B 1 36 ? -2.807 -1.882 -10.828 1 94.19 36 GLU B N 1
ATOM 799 C CA . GLU B 1 36 ? -3.295 -0.511 -10.953 1 94.19 36 GLU B CA 1
ATOM 800 C C . GLU B 1 36 ? -2.385 0.466 -10.211 1 94.19 36 GLU B C 1
ATOM 802 O O . GLU B 1 36 ? -2.115 1.564 -10.703 1 94.19 36 GLU B O 1
ATOM 807 N N . ILE B 1 37 ? -1.874 0.069 -9.055 1 93.94 37 ILE B N 1
ATOM 808 C CA . ILE B 1 37 ? -1.084 0.932 -8.188 1 93.94 37 ILE B CA 1
ATOM 809 C C . ILE B 1 37 ? 0.351 1.014 -8.703 1 93.94 37 ILE B C 1
ATOM 811 O O . ILE B 1 37 ? 0.919 2.104 -8.805 1 93.94 37 ILE B O 1
ATOM 815 N N . GLU B 1 38 ? 0.919 -0.13 -9.023 1 95.56 38 GLU B N 1
ATOM 816 C CA . GLU B 1 38 ? 2.344 -0.226 -9.328 1 95.56 38 GLU B CA 1
ATOM 817 C C . GLU B 1 38 ? 2.596 -0.082 -10.828 1 95.56 38 GLU B C 1
ATOM 819 O O . GLU B 1 38 ? 3.707 0.25 -11.242 1 95.56 38 GLU B O 1
ATOM 824 N N . GLY B 1 39 ? 1.597 -0.338 -11.609 1 95.69 39 GLY B N 1
ATOM 825 C CA . GLY B 1 39 ? 1.769 -0.33 -13.055 1 95.69 39 GLY B CA 1
ATOM 826 C C . GLY B 1 39 ? 2.406 -1.6 -13.586 1 95.69 39 GLY B C 1
ATOM 827 O O . GLY B 1 39 ? 2.711 -1.695 -14.773 1 95.69 39 GLY B O 1
ATOM 828 N N . GLU B 1 40 ? 2.771 -2.488 -12.711 1 96.62 40 GLU B N 1
ATOM 829 C CA . GLU B 1 40 ? 3.322 -3.799 -13.047 1 96.62 40 GLU B CA 1
ATOM 830 C C . GLU B 1 40 ? 2.664 -4.898 -12.219 1 96.62 40 GLU B C 1
ATOM 832 O O . GLU B 1 40 ? 2.096 -4.629 -11.156 1 96.62 40 GLU B O 1
ATOM 837 N N . THR B 1 41 ? 2.719 -6.125 -12.719 1 97.19 41 THR B N 1
ATOM 838 C CA . THR B 1 41 ? 2.197 -7.262 -11.969 1 97.19 41 THR B CA 1
ATOM 839 C C . THR B 1 41 ? 3.104 -7.594 -10.789 1 97.19 41 THR B C 1
ATOM 841 O O . THR B 1 41 ? 4.262 -7.18 -10.75 1 97.19 41 THR B O 1
ATOM 844 N N . ILE B 1 42 ? 2.537 -8.25 -9.797 1 97.31 42 ILE B N 1
ATOM 845 C CA . ILE B 1 42 ? 3.35 -8.773 -8.703 1 97.31 42 ILE B CA 1
ATOM 846 C C . ILE B 1 42 ? 4.48 -9.633 -9.266 1 97.31 42 ILE B C 1
ATOM 848 O O . ILE B 1 42 ? 4.234 -10.594 -9.992 1 97.31 42 ILE B O 1
ATOM 852 N N . PRO B 1 43 ? 5.688 -9.281 -8.953 1 97.5 43 PRO B N 1
ATOM 853 C CA . PRO B 1 43 ? 6.824 -9.984 -9.547 1 97.5 43 PRO B CA 1
ATOM 854 C C . PRO B 1 43 ? 7.164 -11.281 -8.82 1 97.5 43 PRO B C 1
ATOM 856 O O . PRO B 1 43 ? 8.289 -11.438 -8.328 1 97.5 43 PRO B O 1
ATOM 859 N N . PHE B 1 44 ? 6.301 -12.172 -8.773 1 96.81 44 PHE B N 1
ATOM 860 C CA . PHE B 1 44 ? 6.465 -13.391 -7.984 1 96.81 44 PHE B CA 1
ATOM 861 C C . PHE B 1 44 ? 7.625 -14.219 -8.516 1 96.81 44 PHE B C 1
ATOM 863 O O . PHE B 1 44 ? 8.367 -14.828 -7.738 1 96.81 44 PHE B O 1
ATOM 870 N N . ARG B 1 45 ? 7.914 -14.203 -9.891 1 96.44 45 ARG B N 1
ATOM 871 C CA . ARG B 1 45 ? 9.008 -15 -10.438 1 96.44 45 ARG B CA 1
ATOM 872 C C . ARG B 1 45 ? 10.359 -14.438 -10.008 1 96.44 45 ARG B C 1
ATOM 874 O O . ARG B 1 45 ? 11.25 -15.195 -9.609 1 96.44 45 ARG B O 1
ATOM 881 N N . ARG B 1 46 ? 10.336 -13.203 -10.031 1 95.75 46 ARG B N 1
ATOM 882 C CA . ARG B 1 46 ? 11.57 -12.547 -9.625 1 95.75 46 ARG B CA 1
ATOM 883 C C . ARG B 1 46 ? 11.891 -12.828 -8.156 1 95.75 46 ARG B C 1
ATOM 885 O O . ARG B 1 46 ? 13.047 -12.773 -7.746 1 95.75 46 ARG B O 1
ATOM 892 N N . LEU B 1 47 ? 10.953 -13.195 -7.465 1 95.31 47 LEU B N 1
ATOM 893 C CA . LEU B 1 47 ? 11.109 -13.422 -6.031 1 95.31 47 LEU B CA 1
ATOM 894 C C . LEU B 1 47 ? 11.203 -14.914 -5.727 1 95.31 47 LEU B C 1
ATOM 896 O O . LEU B 1 47 ? 11.273 -15.312 -4.562 1 95.31 47 LEU B O 1
ATOM 900 N N . GLY B 1 48 ? 11.164 -15.711 -6.742 1 94.94 48 GLY B N 1
ATOM 901 C CA . GLY B 1 48 ? 11.43 -17.125 -6.59 1 94.94 48 GLY B CA 1
ATOM 902 C C . GLY B 1 48 ? 10.172 -17.953 -6.348 1 94.94 48 GLY B C 1
ATOM 903 O O . GLY B 1 48 ? 10.242 -19.062 -5.828 1 94.94 48 GLY B O 1
ATOM 904 N N . HIS B 1 49 ? 9.031 -17.422 -6.586 1 96.5 49 HIS B N 1
ATOM 905 C CA . HIS B 1 49 ? 7.766 -18.125 -6.426 1 96.5 49 HIS B CA 1
ATOM 906 C C . HIS B 1 49 ? 7.156 -18.484 -7.777 1 96.5 49 HIS B C 1
ATOM 908 O O . HIS B 1 49 ? 7.469 -17.844 -8.789 1 96.5 49 HIS B O 1
ATOM 914 N N . SER B 1 50 ? 6.234 -19.438 -7.75 1 96.69 50 SER B N 1
ATOM 915 C CA . SER B 1 50 ? 5.668 -19.938 -9 1 96.69 50 SER B CA 1
ATOM 916 C C . SER B 1 50 ? 4.449 -19.125 -9.422 1 96.69 50 SER B C 1
ATOM 918 O O . SER B 1 50 ? 4.078 -19.125 -10.594 1 96.69 50 SER B O 1
ATOM 920 N N . ASN B 1 51 ? 3.713 -18.516 -8.414 1 96.38 51 ASN B N 1
ATOM 921 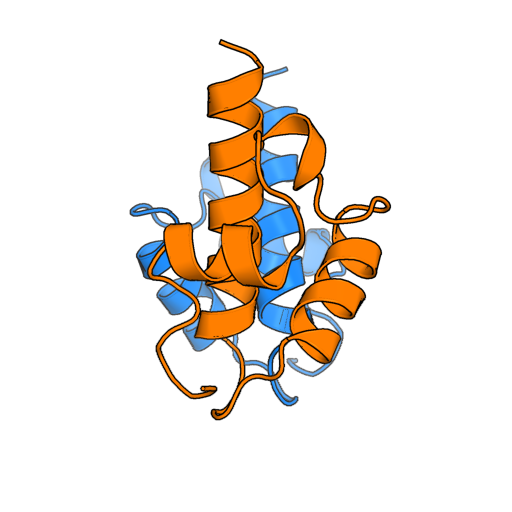C CA . ASN B 1 51 ? 2.535 -17.703 -8.68 1 96.38 51 ASN B CA 1
ATOM 922 C C . ASN B 1 51 ? 2.262 -16.734 -7.531 1 96.38 51 ASN B C 1
ATOM 924 O O . ASN B 1 51 ? 2.926 -16.781 -6.496 1 96.38 51 ASN B O 1
ATOM 928 N N . ASP B 1 52 ? 1.333 -15.797 -7.793 1 95.19 52 ASP B N 1
ATOM 929 C CA . ASP B 1 52 ? 0.972 -14.781 -6.812 1 95.19 52 ASP B CA 1
ATOM 930 C C . ASP B 1 52 ? 0.533 -15.414 -5.492 1 95.19 52 ASP B C 1
ATOM 932 O O . ASP B 1 52 ? 0.883 -14.93 -4.418 1 95.19 52 ASP B O 1
ATOM 936 N N . GLN B 1 53 ? -0.302 -16.453 -5.668 1 93.12 53 GLN B N 1
ATOM 937 C CA . GLN B 1 53 ? -0.851 -17.094 -4.473 1 93.12 53 GLN B CA 1
ATOM 938 C C . GLN B 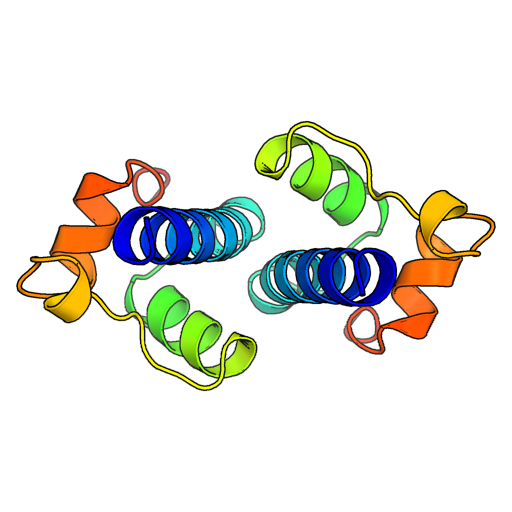1 53 ? 0.261 -17.594 -3.559 1 93.12 53 GLN B C 1
ATOM 940 O O . GLN B 1 53 ? 0.215 -17.391 -2.344 1 93.12 53 GLN B O 1
ATOM 945 N N . GLU B 1 54 ? 1.23 -18.281 -4.117 1 93.44 54 GLU B N 1
ATOM 946 C CA . GLU B 1 54 ? 2.363 -18.797 -3.354 1 93.44 54 GLU B CA 1
ATOM 947 C C . GLU B 1 54 ? 3.125 -17.656 -2.666 1 93.44 54 GLU B C 1
ATOM 949 O O . GLU B 1 54 ? 3.465 -17.766 -1.484 1 93.44 54 GLU B O 1
ATOM 954 N N . LEU B 1 55 ? 3.439 -16.641 -3.404 1 93.56 55 LEU B N 1
ATOM 955 C CA . LEU B 1 55 ? 4.133 -15.492 -2.832 1 93.56 55 LEU B CA 1
ATOM 956 C C . LEU B 1 55 ? 3.348 -14.906 -1.663 1 93.56 55 LEU B C 1
ATOM 958 O O . LEU B 1 55 ? 3.912 -14.656 -0.595 1 93.56 55 LEU B O 1
ATOM 962 N N . LEU B 1 56 ? 2 -14.727 -1.867 1 91.62 56 LEU B N 1
ATOM 963 C CA . LEU B 1 56 ? 1.155 -14.078 -0.87 1 91.62 56 LEU B CA 1
ATOM 964 C C . LEU B 1 56 ? 1.031 -14.938 0.381 1 91.62 56 LEU B C 1
ATOM 966 O O . LEU B 1 56 ? 0.99 -14.414 1.498 1 91.62 56 LEU B O 1
ATOM 970 N N . LYS B 1 57 ? 1.009 -16.156 0.245 1 87.75 57 LYS B N 1
ATOM 971 C CA . LYS B 1 57 ? 0.985 -17.078 1.387 1 87.75 57 LYS B CA 1
ATOM 972 C C . LYS B 1 57 ? 2.275 -16.969 2.197 1 87.75 57 LYS B C 1
ATOM 974 O O . LYS B 1 57 ? 2.254 -17.078 3.424 1 87.75 57 LYS B O 1
ATOM 979 N N . ASP B 1 58 ? 3.285 -16.688 1.482 1 86.12 58 ASP B N 1
ATOM 980 C CA . ASP B 1 58 ? 4.598 -16.609 2.113 1 86.12 58 ASP B CA 1
ATOM 981 C C . ASP B 1 58 ? 4.746 -15.297 2.895 1 86.12 58 ASP B C 1
ATOM 983 O O . ASP B 1 58 ? 5.535 -15.219 3.842 1 86.12 58 ASP B O 1
ATOM 987 N N . THR B 1 59 ? 4.023 -14.156 2.537 1 81.69 59 THR B N 1
ATOM 988 C CA . THR B 1 59 ? 4.137 -12.852 3.191 1 81.69 59 THR B CA 1
ATOM 989 C C . THR B 1 59 ? 3.33 -12.828 4.488 1 81.69 59 THR B C 1
ATOM 991 O O . THR B 1 59 ? 3.436 -11.883 5.27 1 81.69 59 THR B O 1
ATOM 994 N N . ASN B 1 60 ? 2.521 -13.93 4.914 1 74.44 60 ASN B N 1
ATOM 995 C CA . ASN B 1 60 ? 1.684 -14.031 6.105 1 74.44 60 ASN B CA 1
ATOM 996 C C . ASN B 1 60 ? 0.635 -12.922 6.148 1 74.44 60 ASN B C 1
ATOM 998 O O . ASN B 1 60 ? -0.002 -12.703 7.18 1 74.44 60 ASN B O 1
ATOM 1002 N N . GLN B 1 61 ? 0.503 -12.156 5.215 1 70.25 61 GLN B N 1
ATOM 1003 C CA . GLN B 1 61 ? -0.401 -11.008 5.199 1 70.25 61 GLN B CA 1
ATOM 1004 C C . GLN B 1 61 ? -1.734 -11.367 4.551 1 70.25 61 GLN B C 1
ATOM 1006 O O . GLN B 1 61 ? -2.75 -10.719 4.805 1 70.25 61 GLN B O 1
ATOM 1011 N N . PHE B 1 62 ? -1.75 -12.297 3.727 1 71.88 62 PHE B N 1
ATOM 1012 C CA . PHE B 1 62 ? -2.941 -12.688 2.982 1 71.88 62 PHE B CA 1
ATOM 1013 C C . PHE B 1 62 ? -3.805 -13.633 3.807 1 71.88 62 PHE B C 1
ATOM 1015 O O . PHE B 1 62 ? -4.941 -13.93 3.432 1 71.88 62 PHE B O 1
ATOM 1022 N N . ASN B 1 63 ? -3.602 -13.883 5.102 1 60.38 63 ASN B N 1
ATOM 1023 C CA . ASN B 1 63 ? -4.402 -14.836 5.863 1 60.38 63 ASN B CA 1
ATOM 1024 C C . ASN B 1 63 ? -5.742 -14.242 6.281 1 60.38 63 ASN B C 1
ATOM 1026 O O . ASN B 1 63 ? -6.52 -14.883 6.988 1 60.38 63 ASN B O 1
ATOM 1030 N N . SER B 1 64 ? -6.004 -13.055 6.359 1 53.72 64 SER B N 1
ATOM 1031 C CA . SER B 1 64 ? -7.203 -12.641 7.078 1 53.72 64 SER B CA 1
ATOM 1032 C C . SER B 1 64 ? -8.453 -13.273 6.484 1 53.72 64 SER B C 1
ATOM 1034 O O . SER B 1 64 ? -9.5 -13.336 7.141 1 53.72 64 SER B O 1
ATOM 1036 N N . GLY B 1 65 ? -8.844 -13.438 5.176 1 49.47 65 GLY B N 1
ATOM 1037 C CA . GLY B 1 65 ? -10.125 -13.984 4.758 1 49.47 65 GLY B CA 1
ATOM 1038 C C . GLY B 1 65 ? -9.992 -15.219 3.896 1 49.47 65 GLY B C 1
ATOM 1039 O O . GLY B 1 65 ? -10.992 -15.805 3.484 1 49.47 65 GLY B O 1
ATOM 1040 N N . GLY B 1 66 ? -9.125 -15.344 3.082 1 45.59 66 GLY B N 1
ATOM 1041 C CA . GLY B 1 66 ? -9.352 -16.172 1.907 1 45.59 66 GLY B CA 1
ATOM 1042 C C . GLY B 1 66 ? -9.336 -17.656 2.213 1 45.59 66 GLY B C 1
ATOM 1043 O O . GLY B 1 66 ? -10.344 -18.344 2.014 1 45.59 66 GLY B O 1
ATOM 1044 N N . VAL B 1 67 ? -8.172 -18.344 2.244 1 38.28 67 VAL B N 1
ATOM 1045 C CA . VAL B 1 67 ? -8.305 -19.719 1.759 1 38.28 67 VAL B CA 1
ATOM 1046 C C . VAL B 1 67 ? -9.078 -20.547 2.773 1 38.28 67 VAL B C 1
ATOM 1048 O O . VAL B 1 67 ? -9.07 -20.25 3.971 1 38.28 67 VAL B O 1
#

Nearest PDB structures (foldseek):
  8wxs-assembly1_B  TM=9.069E-01  e=1.034E-01  Drosophila melanogaster
  3s93-assembly1_A  TM=8.522E-01  e=7.532E-02  Homo sapiens
  3rco-assembly1_B  TM=8.494E-01  e=1.034E-01  Homo sapiens
  8wxs-assembly1_B  TM=9.075E-01  e=1.125E-01  Drosophila melanogaster
  3s93-assembly1_A  TM=8.538E-01  e=1.358E-01  Homo sapiens

Sequence (134 aa):
MEKQEVLGNVAKVVRALITSAKPPVELRSIVEDYMEIEGETIPFRRLGHSNDQELLKDTNQFNSGGVMEKQEVLGNVAKVVRALITSAKPPVELRSIVEDYMEIEGETIPFRRLGHSNDQELLKDTNQFNSGGV

Radius of gyration: 14.66 Å; Cα contacts (8 Å, |Δi|>4): 163; chains: 2; bounding box: 36×41×25 Å

Solvent-accessible surface area (backbone atoms only — not comparable to full-atom values): 7789 Å² total; per-residue (Å²): 112,67,65,61,53,49,51,51,51,50,50,50,41,52,39,28,30,50,72,40,29,67,77,60,50,52,68,66,57,51,52,52,51,42,25,70,73,69,71,44,68,83,62,24,63,84,70,74,30,91,38,64,68,57,41,37,60,70,67,64,55,56,69,83,41,44,132,113,66,64,62,52,49,51,50,51,51,48,50,42,52,40,29,30,52,72,39,29,67,78,60,53,51,67,66,58,50,51,53,52,43,25,70,73,69,72,43,69,82,62,25,61,82,70,74,31,93,37,63,68,58,41,38,61,71,66,68,57,58,68,82,43,48,134